Protein AF-A0A520E5L6-F1 (afdb_monomer)

Secondary structure (DSSP, 8-state):
--HHHHHHHHHHHHHHHHHHHHHHHHHTS----SS-HHHHHHS-HHHHHHHHHHHHHH----HHHHHHHHHHHHHHHHHHHHHHHHTSHHHHH-TTSHHHHHHHHHHHHHHHHHHHHHHHHTS-----GGGG---------PPPPPPPP-------PPPP--

Solvent-accessible surface area (backbone atoms only — not comparable to full-atom values): 9897 Å² total; per-residue (Å²): 133,56,76,63,60,53,52,52,53,49,51,54,51,50,49,54,53,49,52,54,49,52,53,51,64,53,65,72,52,82,82,72,72,93,61,57,67,75,62,49,71,70,42,57,72,73,57,32,54,52,49,52,54,53,50,63,73,61,64,83,67,55,71,64,60,53,52,23,50,54,26,43,53,54,16,48,53,26,40,54,49,18,51,54,40,54,70,32,74,67,37,71,78,34,82,83,40,66,43,56,57,54,22,50,51,28,43,50,49,16,52,52,28,41,50,57,18,47,65,56,73,71,48,84,82,79,71,64,76,79,77,71,62,83,87,72,81,76,69,82,78,73,77,80,79,74,83,78,80,81,80,86,78,81,88,82,87,79,85,87,86,133

Nearest PDB structures (foldseek):
  6ww7-assembly1_E  TM=5.854E-01  e=9.389E+00  Homo sapiens
  7yqc-assembly1_B  TM=3.129E-01  e=4.002E+00  Homo sapiens
  6nq9-assembly3_C  TM=3.513E-01  e=8.380E+00  Bacillus subtilis subsp. subtilis str. 168
  5mx5-assembly1_G  TM=2.158E-01  e=5.318E+00  Mus musculus

Mean predicted aligned error: 15.7 Å

pLDDT: mean 71.62, std 18.74, range [36.0, 97.0]

Radius of gyration: 31.2 Å; Cα contacts (8 Å, |Δi|>4): 84; chains: 1; bounding box: 46×59×112 Å

Foldseek 3Di:
DDPLVVVLVVLVVVLVVLVVVLVVLVVVDDLDFPDDPVVLVPDDPVVSVVSVVVSVVPPPDPPLLVQLSVLSVQLNVLSVVLSVLCPDPVCVVDVPDCSPVSSVVSNVSSVVSNVSSCVSSVDPDPDPPVVPPPPPPPDPDDPDDDDDDDDDDDDDDDDDDD

Sequence (162 aa):
MNKLDAYVSAIELAIQALDSAFIRSNAAETVIPRMPLSERWSLPPAEREAADRAEIASYNVTADHWGARLCLMSAFESLHSALRVISSSRAHSDPHASAWRDATARAAEASRLAQCAAEVLGKPQVLPVAALRPEGDIRPVRPAQAPLAREHTGPVSRPMGL

Structure (mmCIF, N/CA/C/O backbone):
data_AF-A0A520E5L6-F1
#
_entry.id   AF-A0A520E5L6-F1
#
loop_
_atom_site.group_PDB
_atom_site.id
_atom_site.type_symbol
_atom_site.label_atom_id
_atom_site.label_alt_id
_atom_site.label_comp_id
_atom_site.label_asym_id
_atom_site.label_entity_id
_atom_site.label_seq_id
_atom_site.pdbx_PDB_ins_code
_atom_site.Cartn_x
_atom_site.Cartn_y
_atom_site.Cartn_z
_atom_site.occupancy
_atom_site.B_iso_or_equiv
_atom_site.auth_seq_id
_atom_site.auth_comp_id
_atom_site.auth_asym_id
_atom_site.auth_atom_id
_atom_site.pdbx_PDB_model_num
ATOM 1 N N . MET A 1 1 ? 6.026 -8.147 -28.306 1.00 57.44 1 MET A N 1
ATOM 2 C CA . MET A 1 1 ? 5.907 -7.369 -27.057 1.00 57.44 1 MET A CA 1
ATOM 3 C C . MET A 1 1 ? 7.076 -6.408 -27.007 1.00 57.44 1 MET A C 1
ATOM 5 O O . MET A 1 1 ? 8.209 -6.872 -27.109 1.00 57.44 1 MET A O 1
ATOM 9 N N . ASN A 1 2 ? 6.827 -5.098 -26.995 1.00 80.19 2 ASN A N 1
ATOM 10 C CA . ASN A 1 2 ? 7.920 -4.127 -26.936 1.00 80.19 2 ASN A CA 1
ATOM 11 C C . ASN A 1 2 ? 8.448 -4.034 -25.479 1.00 80.19 2 ASN A C 1
ATOM 13 O O . ASN A 1 2 ? 7.803 -4.509 -24.542 1.00 80.19 2 ASN A O 1
ATOM 17 N N . LYS A 1 3 ? 9.647 -3.469 -25.270 1.00 73.75 3 LYS A N 1
ATOM 18 C CA . LYS A 1 3 ? 10.269 -3.379 -23.930 1.00 73.75 3 LYS A CA 1
ATOM 19 C C . LYS A 1 3 ? 9.454 -2.536 -22.939 1.00 73.75 3 LYS A C 1
ATOM 21 O O . LYS A 1 3 ? 9.523 -2.789 -21.740 1.00 73.75 3 LYS A O 1
ATOM 26 N N . LEU A 1 4 ? 8.701 -1.557 -23.434 1.00 76.75 4 LEU A N 1
ATOM 27 C CA . LEU A 1 4 ? 7.822 -0.724 -22.623 1.00 76.75 4 LEU A CA 1
ATOM 28 C C . LEU A 1 4 ? 6.623 -1.532 -22.115 1.00 76.75 4 LEU A C 1
ATOM 30 O O . LEU A 1 4 ? 6.370 -1.506 -20.918 1.00 76.75 4 LEU A O 1
ATOM 34 N N . ASP A 1 5 ? 5.963 -2.311 -22.972 1.00 81.00 5 ASP A N 1
ATOM 35 C CA . ASP A 1 5 ? 4.846 -3.180 -22.582 1.00 81.00 5 ASP A CA 1
ATOM 36 C C . ASP A 1 5 ? 5.282 -4.165 -21.487 1.00 81.00 5 ASP A C 1
ATOM 38 O O . ASP A 1 5 ? 4.566 -4.385 -20.513 1.00 81.00 5 ASP A O 1
ATOM 42 N N . ALA A 1 6 ? 6.493 -4.723 -21.616 1.00 80.88 6 ALA A N 1
ATOM 43 C CA . ALA A 1 6 ? 7.068 -5.621 -20.618 1.00 80.88 6 ALA A CA 1
ATOM 44 C C . ALA A 1 6 ? 7.329 -4.916 -19.274 1.00 80.88 6 ALA A C 1
ATOM 46 O O . ALA A 1 6 ? 7.073 -5.491 -18.219 1.00 80.88 6 ALA A O 1
ATOM 47 N N . TYR A 1 7 ? 7.815 -3.673 -19.302 1.00 81.88 7 TYR A N 1
ATOM 48 C CA . TYR A 1 7 ? 8.071 -2.888 -18.093 1.00 81.88 7 TYR A CA 1
ATOM 49 C C . TYR A 1 7 ? 6.774 -2.437 -17.405 1.00 81.88 7 TYR A C 1
ATOM 51 O O . TYR A 1 7 ? 6.660 -2.551 -16.186 1.00 81.88 7 TYR A O 1
ATOM 59 N N . VAL A 1 8 ? 5.775 -1.998 -18.177 1.00 84.25 8 VAL A N 1
ATOM 60 C CA . VAL A 1 8 ? 4.422 -1.692 -17.680 1.00 84.25 8 VAL A CA 1
ATOM 61 C C . VAL A 1 8 ? 3.825 -2.924 -17.002 1.00 84.25 8 VAL A C 1
ATOM 63 O O . VAL A 1 8 ? 3.466 -2.853 -15.829 1.00 84.25 8 VAL A O 1
ATOM 66 N N . SER A 1 9 ? 3.837 -4.071 -17.690 1.00 83.44 9 SER A N 1
ATOM 67 C CA . SER A 1 9 ? 3.316 -5.336 -17.154 1.00 83.44 9 SER A CA 1
ATOM 68 C C . SER A 1 9 ? 4.025 -5.747 -15.858 1.00 83.44 9 SER A C 1
ATOM 70 O O . SER A 1 9 ? 3.398 -6.254 -14.930 1.00 83.44 9 SER A O 1
ATOM 72 N N . ALA A 1 10 ? 5.338 -5.512 -15.761 1.00 84.06 10 ALA A N 1
ATOM 73 C CA . ALA A 1 10 ? 6.102 -5.798 -14.551 1.00 84.06 10 ALA A CA 1
ATOM 74 C C . ALA A 1 10 ? 5.694 -4.899 -13.370 1.00 84.06 10 ALA A C 1
ATOM 76 O O . ALA A 1 10 ? 5.581 -5.389 -12.246 1.00 84.06 10 ALA A O 1
ATOM 77 N N . ILE A 1 11 ? 5.444 -3.606 -13.606 1.00 84.62 11 ILE A N 1
ATOM 78 C CA . ILE A 1 11 ? 4.959 -2.692 -12.560 1.00 84.62 11 ILE A CA 1
ATOM 79 C C . ILE A 1 11 ? 3.546 -3.073 -12.115 1.00 84.62 11 ILE A C 1
ATOM 81 O O . ILE A 1 11 ? 3.277 -3.100 -10.917 1.00 84.62 11 ILE A O 1
ATOM 85 N N . GLU A 1 12 ? 2.654 -3.404 -13.046 1.00 89.25 12 GLU A N 1
ATOM 86 C CA . GLU A 1 12 ? 1.290 -3.841 -12.727 1.00 89.25 12 GLU A CA 1
ATOM 87 C C . GLU A 1 12 ? 1.287 -5.116 -11.877 1.00 89.25 12 GLU A C 1
ATOM 89 O O . GLU A 1 12 ? 0.591 -5.186 -10.862 1.00 89.25 12 GLU A O 1
ATOM 94 N N . LEU A 1 13 ? 2.130 -6.092 -12.227 1.00 87.69 13 LEU A N 1
ATOM 95 C CA . LEU A 1 13 ? 2.309 -7.303 -11.430 1.00 87.69 13 LEU A CA 1
ATOM 96 C C . LEU A 1 13 ? 2.853 -6.988 -10.028 1.00 87.69 13 LEU A C 1
ATOM 98 O O . LEU A 1 13 ? 2.390 -7.560 -9.042 1.00 87.69 13 LEU A O 1
ATOM 102 N N . ALA A 1 14 ? 3.811 -6.065 -9.916 1.00 84.00 14 ALA A N 1
ATOM 103 C CA . ALA A 1 14 ? 4.358 -5.646 -8.627 1.00 84.00 14 ALA A CA 1
ATOM 104 C C . ALA A 1 14 ? 3.303 -4.953 -7.742 1.00 84.00 14 ALA A C 1
ATOM 106 O O . ALA A 1 14 ? 3.259 -5.204 -6.537 1.00 84.00 14 ALA A O 1
ATOM 107 N N . ILE A 1 15 ? 2.419 -4.142 -8.333 1.00 86.88 15 ILE A N 1
ATOM 108 C CA . ILE A 1 15 ? 1.278 -3.523 -7.639 1.00 86.88 15 ILE A CA 1
ATOM 109 C C . ILE A 1 15 ? 0.332 -4.605 -7.103 1.00 86.88 15 ILE A C 1
ATOM 111 O O . ILE A 1 15 ? 0.002 -4.592 -5.918 1.00 86.88 15 ILE A O 1
ATOM 115 N N . GLN A 1 16 ? -0.050 -5.579 -7.936 1.00 86.31 16 GLN A N 1
ATOM 116 C CA . GLN A 1 16 ? -0.920 -6.689 -7.526 1.00 86.31 16 GLN A CA 1
ATOM 117 C C . GLN A 1 16 ? -0.295 -7.530 -6.403 1.00 86.31 16 GLN A C 1
ATOM 119 O O . GLN A 1 16 ? -0.973 -7.921 -5.450 1.00 86.31 16 GLN A O 1
ATOM 124 N N . ALA A 1 17 ? 1.010 -7.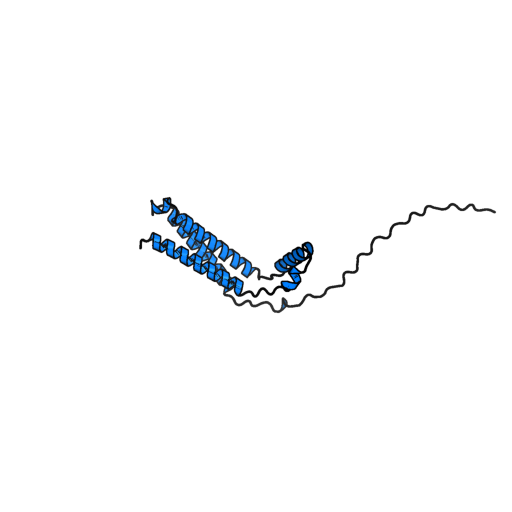796 -6.486 1.00 82.69 17 ALA A N 1
ATOM 125 C CA . ALA A 1 17 ? 1.732 -8.534 -5.457 1.00 82.69 17 ALA A CA 1
ATOM 126 C C . ALA A 1 17 ? 1.758 -7.779 -4.116 1.00 82.69 17 ALA A C 1
ATOM 128 O O . ALA A 1 17 ? 1.540 -8.398 -3.069 1.00 82.69 17 ALA A O 1
ATOM 129 N N . LEU A 1 18 ? 1.986 -6.459 -4.140 1.00 85.19 18 LEU A N 1
ATOM 130 C CA . LEU A 1 18 ? 1.971 -5.613 -2.943 1.00 85.19 18 LEU A CA 1
ATOM 131 C C . LEU A 1 18 ? 0.586 -5.523 -2.309 1.00 85.19 18 LEU A C 1
ATOM 133 O O . LEU A 1 18 ? 0.486 -5.649 -1.092 1.00 85.19 18 LEU A O 1
ATOM 137 N N . ASP A 1 19 ? -0.467 -5.369 -3.108 1.00 86.44 19 ASP A N 1
ATOM 138 C CA . ASP A 1 19 ? -1.848 -5.356 -2.614 1.00 86.44 19 ASP A CA 1
ATOM 139 C C . ASP A 1 19 ? -2.183 -6.671 -1.891 1.00 86.44 19 ASP A C 1
ATOM 141 O O . ASP A 1 19 ? -2.631 -6.699 -0.743 1.00 86.44 19 ASP A O 1
ATOM 145 N N . SER A 1 20 ? -1.807 -7.795 -2.503 1.00 79.25 20 SER A N 1
ATOM 146 C CA . SER A 1 20 ? -1.959 -9.120 -1.906 1.00 79.25 20 SER A CA 1
ATOM 147 C C . SER A 1 20 ? -1.166 -9.283 -0.598 1.00 79.25 20 SER A C 1
AT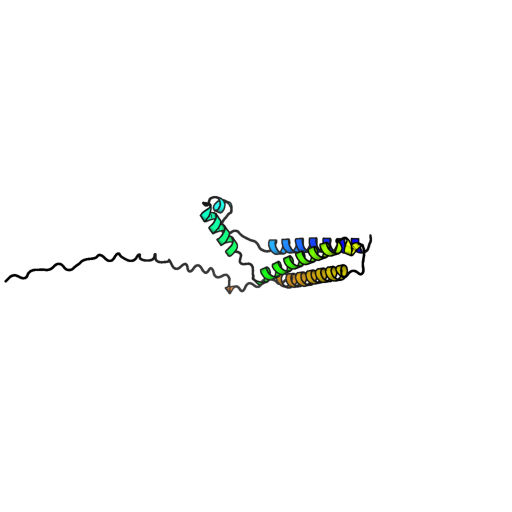OM 149 O O . SER A 1 20 ? -1.654 -9.883 0.364 1.00 79.25 20 SER A O 1
ATOM 151 N N . ALA A 1 21 ? 0.059 -8.750 -0.533 1.00 80.00 21 ALA A N 1
ATOM 152 C CA . ALA A 1 21 ? 0.880 -8.762 0.677 1.00 80.00 21 ALA A CA 1
ATOM 153 C C . ALA A 1 21 ? 0.282 -7.883 1.786 1.00 80.00 21 ALA A C 1
ATOM 155 O O . ALA A 1 21 ? 0.234 -8.307 2.943 1.00 80.00 21 ALA A O 1
ATOM 156 N N . PHE A 1 22 ? -0.234 -6.705 1.430 1.00 82.25 22 PHE A N 1
ATOM 157 C CA . PHE A 1 22 ? -0.908 -5.799 2.350 1.00 82.25 22 PHE A CA 1
ATOM 158 C C . PHE A 1 22 ? -2.156 -6.452 2.950 1.00 82.25 22 PHE A C 1
ATOM 160 O O . PHE A 1 22 ? -2.268 -6.519 4.175 1.00 82.25 22 PHE A O 1
ATOM 167 N N . ILE A 1 23 ? -3.040 -7.035 2.133 1.00 79.62 23 ILE A N 1
ATOM 168 C CA . ILE A 1 23 ? -4.228 -7.761 2.612 1.00 79.62 23 ILE A CA 1
ATOM 169 C C . ILE A 1 23 ? -3.834 -8.878 3.587 1.00 79.62 23 ILE A C 1
ATOM 171 O O . ILE A 1 23 ? -4.380 -8.949 4.686 1.00 79.62 23 ILE A O 1
ATOM 175 N N . ARG A 1 24 ? -2.858 -9.726 3.227 1.00 75.12 24 ARG A N 1
ATOM 176 C CA . ARG A 1 24 ? -2.411 -10.830 4.096 1.00 75.12 24 ARG A CA 1
ATOM 177 C C . ARG A 1 24 ? -1.843 -10.336 5.424 1.00 75.12 24 ARG A C 1
ATOM 179 O O . ARG A 1 24 ? -2.149 -10.921 6.458 1.00 75.12 24 ARG A O 1
ATOM 186 N N . SER A 1 25 ? -1.048 -9.266 5.399 1.00 74.81 25 SER A N 1
ATOM 187 C CA . SER A 1 25 ? -0.469 -8.675 6.612 1.00 74.81 25 SER A CA 1
ATOM 188 C C . SER A 1 25 ? -1.532 -8.132 7.568 1.00 74.81 25 SER A C 1
ATOM 190 O O . SER A 1 25 ? -1.372 -8.245 8.778 1.00 74.81 25 SER A O 1
ATOM 192 N N . ASN A 1 26 ? -2.644 -7.612 7.039 1.00 74.06 26 ASN A N 1
ATOM 193 C CA . ASN A 1 26 ? -3.766 -7.147 7.852 1.00 74.06 26 ASN A CA 1
ATOM 194 C C . ASN A 1 26 ? -4.670 -8.301 8.316 1.00 74.06 26 ASN A C 1
ATOM 196 O O . ASN A 1 26 ? -5.127 -8.289 9.450 1.00 74.06 26 ASN A O 1
ATOM 200 N N . ALA A 1 27 ? -4.902 -9.317 7.478 1.00 67.94 27 ALA A N 1
ATOM 201 C CA . ALA A 1 27 ? -5.725 -10.480 7.825 1.00 67.94 27 ALA A CA 1
ATOM 202 C C . ALA A 1 27 ? -5.079 -11.393 8.882 1.00 67.94 27 ALA A C 1
ATOM 204 O O . ALA A 1 27 ? -5.785 -12.089 9.609 1.00 67.94 27 ALA A O 1
ATOM 205 N N . ALA A 1 28 ? -3.746 -11.398 8.972 1.00 61.91 28 ALA A N 1
ATOM 206 C CA . ALA A 1 28 ? -3.017 -12.124 10.010 1.00 61.91 28 ALA A CA 1
ATOM 207 C C . ALA A 1 28 ? -3.279 -11.565 11.422 1.00 61.91 28 ALA A C 1
ATOM 209 O O . ALA A 1 28 ? -3.102 -12.279 12.408 1.00 61.91 28 ALA A O 1
ATOM 210 N N . GLU A 1 29 ? -3.732 -10.316 11.533 1.00 63.66 29 GLU A N 1
ATOM 211 C CA . GLU A 1 29 ? -4.149 -9.732 12.801 1.00 63.66 29 GLU A CA 1
ATOM 212 C C . GLU A 1 29 ? -5.653 -9.929 12.979 1.00 63.66 29 GLU A C 1
ATOM 214 O O . GLU A 1 29 ? -6.482 -9.306 12.318 1.00 63.66 29 GLU A O 1
ATOM 219 N N . THR A 1 30 ? -6.023 -10.834 13.886 1.00 59.34 30 THR A N 1
ATOM 220 C CA . THR A 1 30 ? -7.432 -11.030 14.230 1.00 59.34 30 THR A CA 1
ATOM 221 C C . THR A 1 30 ? -7.906 -9.836 15.049 1.00 59.34 30 THR A C 1
ATOM 223 O O . THR A 1 30 ? -7.676 -9.753 16.254 1.00 59.34 30 THR A O 1
ATOM 226 N N . VAL A 1 31 ? -8.585 -8.908 14.384 1.00 62.53 31 VAL A N 1
ATOM 227 C CA . VAL A 1 31 ? -9.325 -7.840 15.046 1.00 62.53 31 VAL A CA 1
ATOM 228 C C . VAL A 1 31 ? -10.617 -8.434 15.605 1.00 62.53 31 VAL A C 1
ATOM 230 O O . VAL A 1 31 ? -11.569 -8.676 14.865 1.00 62.53 31 VAL A O 1
ATOM 233 N N . ILE A 1 32 ? -10.642 -8.707 16.909 1.00 67.44 32 ILE A N 1
ATOM 234 C CA . ILE A 1 32 ? -11.857 -9.119 17.618 1.00 67.44 32 ILE A CA 1
ATOM 235 C C . ILE A 1 32 ? -12.507 -7.853 18.181 1.00 67.44 32 ILE A C 1
ATOM 237 O O . ILE A 1 32 ? -11.901 -7.229 19.055 1.00 67.44 32 ILE A O 1
ATOM 241 N N . PRO A 1 33 ? -13.712 -7.468 17.718 1.00 74.25 33 PRO A N 1
ATOM 242 C CA . PRO A 1 33 ? -14.401 -6.304 18.253 1.00 74.25 33 PRO A CA 1
ATOM 243 C C . PRO A 1 33 ? -14.617 -6.454 19.757 1.00 74.25 33 PRO A C 1
ATOM 245 O O . PRO A 1 33 ? -15.098 -7.497 20.208 1.00 74.25 33 PRO A O 1
ATOM 248 N N . ARG A 1 34 ? -14.331 -5.408 20.538 1.00 80.56 34 ARG A N 1
ATOM 249 C CA . ARG A 1 34 ? -14.598 -5.422 21.989 1.00 80.56 34 ARG A CA 1
ATOM 250 C C . ARG A 1 34 ? -16.082 -5.550 22.312 1.00 80.56 34 ARG A C 1
ATOM 252 O O . ARG A 1 34 ? -16.446 -6.109 23.342 1.00 80.56 34 ARG A O 1
ATOM 259 N N . MET A 1 35 ? -16.918 -5.011 21.431 1.00 86.12 35 MET A N 1
ATOM 260 C CA . MET A 1 35 ? -18.372 -5.071 21.515 1.00 86.12 35 MET A CA 1
ATOM 261 C C . MET A 1 35 ? -18.932 -5.676 20.224 1.00 86.12 35 MET A C 1
ATOM 263 O O . MET A 1 35 ? -18.582 -5.177 19.145 1.00 86.12 35 MET A O 1
ATOM 267 N N . PRO A 1 36 ? -19.820 -6.687 20.305 1.00 89.06 36 PRO A N 1
ATOM 268 C CA . PRO A 1 36 ? -20.528 -7.221 19.150 1.00 89.06 36 PRO A CA 1
ATOM 269 C C . PRO A 1 36 ? -21.223 -6.124 18.344 1.00 89.06 36 PRO A C 1
ATOM 271 O O . PRO A 1 36 ? -21.824 -5.202 18.898 1.00 89.06 36 PRO A O 1
ATOM 274 N N . LEU A 1 37 ? -21.196 -6.251 17.016 1.00 87.06 37 LEU A N 1
ATOM 275 C CA . LEU A 1 37 ? -21.787 -5.254 16.122 1.00 87.06 37 LEU A CA 1
ATOM 276 C C . LEU A 1 37 ? -23.276 -5.024 16.435 1.00 87.06 37 LEU A C 1
ATOM 278 O O . LEU A 1 37 ? -23.724 -3.884 16.490 1.00 87.06 37 LEU A O 1
ATOM 282 N N . SER A 1 38 ? -24.031 -6.088 16.715 1.00 92.12 38 SER A N 1
ATOM 283 C CA . SER A 1 38 ? -25.456 -6.007 17.062 1.00 92.12 38 SER A CA 1
ATOM 284 C C . SER A 1 38 ? -25.732 -5.130 18.286 1.00 92.12 38 SER A C 1
ATOM 286 O O . SER A 1 38 ? -26.691 -4.364 18.289 1.00 92.12 38 SER A O 1
ATOM 288 N N . GLU A 1 39 ? -24.878 -5.208 19.305 1.00 92.69 39 GLU A N 1
ATOM 289 C CA . GLU A 1 39 ? -24.995 -4.409 20.526 1.00 92.69 39 GLU A CA 1
ATOM 290 C C . GLU A 1 39 ? -24.616 -2.949 20.251 1.00 92.69 39 GLU A C 1
ATOM 292 O O . GLU A 1 39 ? -25.351 -2.032 20.612 1.00 92.69 39 GLU A O 1
ATOM 297 N N . ARG A 1 40 ? -23.554 -2.716 19.474 1.00 90.62 40 ARG A N 1
ATOM 298 C CA . ARG A 1 40 ? -23.122 -1.366 19.087 1.00 90.62 40 ARG A CA 1
ATOM 299 C C . ARG A 1 40 ? -24.166 -0.600 18.280 1.00 90.62 40 ARG A C 1
ATOM 301 O O . ARG A 1 40 ? -24.343 0.601 18.467 1.00 90.62 40 ARG A O 1
ATOM 308 N N . TRP A 1 41 ? -24.871 -1.279 17.378 1.00 91.75 41 TRP A N 1
ATOM 309 C CA . TRP A 1 41 ? -25.915 -0.650 16.564 1.00 91.75 41 TRP A CA 1
ATOM 310 C C . TRP A 1 41 ? -27.182 -0.316 17.351 1.00 91.75 41 TRP A C 1
ATOM 312 O O . TRP A 1 41 ? -27.942 0.546 16.909 1.00 91.75 41 TRP A O 1
ATOM 322 N N . SER A 1 42 ? -27.373 -0.933 18.520 1.00 95.62 42 SER A N 1
ATOM 323 C CA . SER A 1 42 ? -28.467 -0.605 19.436 1.00 95.62 42 SER A CA 1
ATOM 324 C C . SER A 1 42 ? -28.217 0.663 20.267 1.00 95.62 42 SER A C 1
ATOM 326 O O . SER A 1 42 ? -29.159 1.198 20.849 1.00 95.62 42 SER A O 1
ATOM 328 N N . LEU A 1 43 ? -26.980 1.181 20.284 1.00 95.31 43 LEU A N 1
ATOM 329 C CA . LEU A 1 43 ? -26.628 2.392 21.024 1.00 95.31 43 LEU A CA 1
ATOM 330 C C . LEU A 1 43 ? -27.206 3.666 20.373 1.00 95.31 43 LEU A C 1
ATOM 332 O O . LEU A 1 43 ? -27.271 3.772 19.138 1.00 95.31 43 LEU A O 1
ATOM 336 N N . PRO A 1 44 ? -27.543 4.688 21.183 1.00 97.00 44 PRO A N 1
ATOM 337 C CA . PRO A 1 44 ? -27.809 6.037 20.696 1.00 97.00 44 PRO A CA 1
ATOM 338 C C . PRO A 1 44 ? -26.632 6.595 19.871 1.00 97.00 44 PRO A C 1
ATOM 340 O O . PRO A 1 44 ? -25.480 6.248 20.138 1.00 97.00 44 PRO A O 1
ATOM 343 N N . PRO A 1 45 ? -26.867 7.507 18.903 1.00 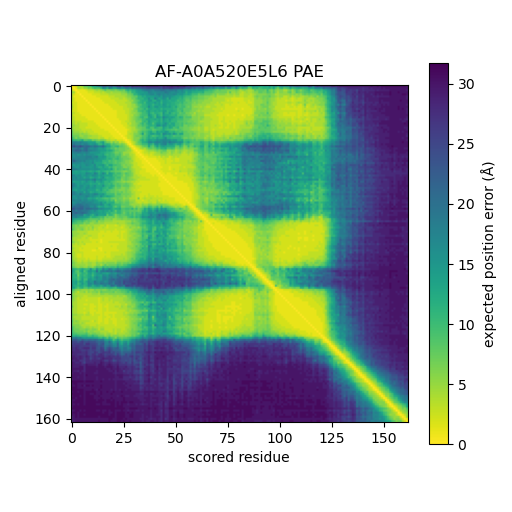96.25 45 PRO A N 1
ATOM 344 C CA . PRO A 1 45 ? -25.822 7.980 17.989 1.00 96.25 45 PRO A CA 1
ATOM 345 C C . PRO A 1 45 ? -24.545 8.492 18.670 1.00 96.25 45 PRO A C 1
ATOM 347 O O . PRO A 1 45 ? -23.454 8.116 18.254 1.00 96.25 45 PRO A O 1
ATO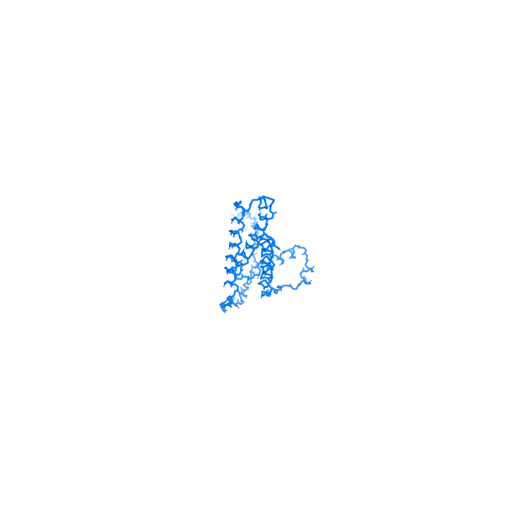M 350 N N . ALA A 1 46 ? -24.676 9.291 19.733 1.00 94.50 46 ALA A N 1
ATOM 351 C CA . ALA A 1 46 ? -23.533 9.847 20.461 1.00 94.50 46 ALA A CA 1
ATOM 352 C C . ALA A 1 46 ? -22.715 8.773 21.205 1.00 94.50 46 ALA A C 1
ATOM 354 O O . ALA A 1 46 ? -21.487 8.839 21.247 1.00 94.50 46 ALA A O 1
ATOM 355 N N . GLU A 1 47 ? -23.389 7.767 21.765 1.00 94.56 47 GLU A N 1
ATOM 356 C CA . GLU A 1 47 ? -22.753 6.656 22.482 1.00 94.56 47 GLU A CA 1
ATOM 357 C C . GLU A 1 47 ? -22.074 5.684 21.518 1.00 94.56 47 GLU A C 1
ATOM 359 O O . GLU A 1 47 ? -20.955 5.243 21.772 1.00 94.56 47 GLU A O 1
ATOM 364 N N . ARG A 1 48 ? -22.702 5.418 20.368 1.00 94.44 48 ARG A N 1
ATOM 365 C CA . ARG A 1 48 ? -22.101 4.639 19.281 1.00 94.44 48 ARG A CA 1
ATOM 366 C C . ARG A 1 48 ? -20.817 5.285 18.770 1.00 94.44 48 ARG A C 1
ATOM 368 O O . ARG A 1 48 ? -19.808 4.604 18.647 1.00 94.44 48 ARG A O 1
ATOM 375 N N . GLU A 1 49 ? -20.826 6.597 18.545 1.00 92.44 49 GLU A N 1
ATOM 376 C CA . GLU A 1 49 ? -19.632 7.338 18.127 1.00 92.44 49 GLU A CA 1
ATOM 377 C C . GLU A 1 49 ? -18.485 7.230 19.145 1.00 92.44 49 GLU A C 1
ATOM 379 O O . GLU A 1 49 ? -17.316 7.088 18.780 1.00 92.44 49 GLU A O 1
ATOM 384 N N . ALA A 1 50 ? -18.809 7.303 20.439 1.00 90.00 50 ALA A N 1
ATOM 385 C CA . ALA A 1 50 ? -17.829 7.114 21.500 1.00 90.00 50 ALA A CA 1
ATOM 386 C C . ALA A 1 50 ? -17.295 5.672 21.527 1.00 90.00 50 ALA A C 1
ATOM 388 O O . ALA A 1 50 ? -16.087 5.480 21.673 1.00 90.00 50 ALA A O 1
ATOM 389 N N . ALA A 1 51 ? -18.167 4.679 21.329 1.00 89.06 51 ALA A N 1
ATOM 390 C CA . ALA A 1 51 ? -17.792 3.272 21.236 1.00 89.06 51 ALA A CA 1
ATOM 391 C C . ALA A 1 51 ? -16.882 2.996 20.027 1.00 89.06 51 ALA A C 1
ATOM 393 O O . ALA A 1 51 ? -15.887 2.291 20.172 1.00 89.06 51 ALA A O 1
ATOM 394 N N . ASP A 1 52 ? -17.151 3.601 18.868 1.00 87.75 52 ASP A N 1
ATOM 395 C CA . ASP A 1 52 ? -16.304 3.467 17.677 1.00 87.75 52 ASP A CA 1
ATOM 396 C C . ASP A 1 52 ? -14.911 4.073 17.896 1.0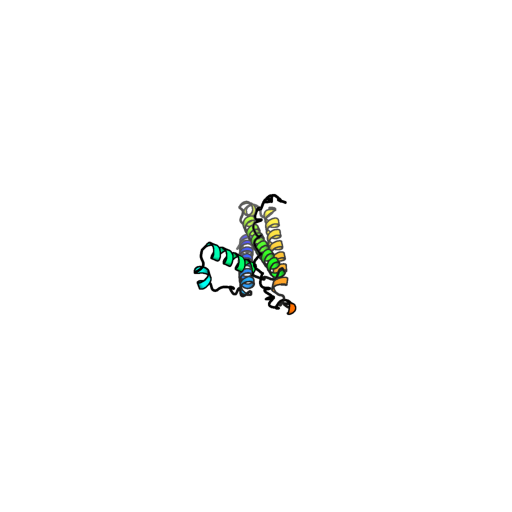0 87.75 52 ASP A C 1
ATOM 398 O O . ASP A 1 52 ? -13.901 3.447 17.569 1.00 87.75 52 ASP A O 1
ATOM 402 N N . ARG A 1 53 ? -14.821 5.252 18.527 1.00 86.56 53 ARG A N 1
ATOM 403 C CA . ARG A 1 53 ? -13.523 5.845 18.897 1.00 86.56 53 ARG A CA 1
ATOM 404 C C . ARG A 1 53 ? -12.754 4.974 19.893 1.00 86.56 53 ARG A C 1
ATOM 406 O O . ARG A 1 53 ? -11.544 4.809 19.747 1.00 86.56 53 ARG A O 1
ATOM 413 N N . ALA A 1 54 ? -13.443 4.412 20.886 1.00 84.25 54 ALA A N 1
ATOM 414 C CA . ALA A 1 54 ? -12.838 3.524 21.876 1.00 84.25 54 ALA A CA 1
ATOM 415 C C . ALA A 1 54 ? -12.361 2.197 21.261 1.00 84.25 54 ALA A C 1
ATOM 417 O O . ALA A 1 54 ? -11.323 1.678 21.668 1.00 84.25 54 ALA A O 1
ATOM 418 N N . GLU A 1 55 ? -13.084 1.669 20.271 1.00 84.06 55 GLU A N 1
ATOM 419 C CA . GLU A 1 55 ? -12.679 0.488 19.508 1.00 84.06 55 GLU A CA 1
ATOM 420 C C . GLU A 1 55 ? -11.389 0.762 18.728 1.00 84.06 55 GLU A C 1
ATOM 422 O O . GLU A 1 55 ? -10.410 0.038 18.895 1.00 84.06 55 GLU A O 1
ATOM 427 N N . ILE A 1 56 ? -11.346 1.854 17.956 1.00 78.31 56 ILE A N 1
ATOM 428 C CA . ILE A 1 56 ? -10.161 2.248 17.177 1.00 78.31 56 ILE A CA 1
ATOM 429 C C . ILE A 1 56 ? -8.942 2.434 18.089 1.00 78.31 56 ILE A C 1
ATOM 431 O O . ILE A 1 56 ? -7.857 1.952 17.776 1.00 78.31 56 ILE A O 1
ATOM 435 N N . ALA A 1 57 ? -9.124 3.087 19.239 1.00 75.69 57 ALA A N 1
ATOM 436 C CA . ALA A 1 57 ? -8.058 3.288 20.218 1.00 75.69 57 ALA A CA 1
ATOM 437 C C . ALA A 1 57 ? -7.576 1.981 20.875 1.00 75.69 57 ALA A C 1
ATOM 439 O O . ALA A 1 57 ? -6.485 1.944 21.439 1.00 75.69 57 ALA A O 1
ATOM 440 N N . SER A 1 58 ? -8.381 0.916 20.829 1.00 71.69 58 SER A N 1
ATOM 441 C CA . SER A 1 58 ? -8.044 -0.379 21.423 1.00 71.69 58 SER A CA 1
ATOM 442 C C . SER A 1 58 ? -7.247 -1.301 20.506 1.00 71.69 58 SER A C 1
ATOM 444 O O . SER A 1 58 ? -6.727 -2.312 20.984 1.00 71.69 58 SER A O 1
ATOM 446 N N . TYR A 1 59 ? -7.122 -0.962 19.218 1.00 69.81 59 TYR A N 1
ATOM 447 C CA . TYR A 1 59 ? -6.279 -1.700 18.286 1.00 69.81 59 TYR A CA 1
ATOM 448 C C . TYR A 1 59 ? -4.810 -1.547 18.672 1.00 69.81 59 TYR A C 1
ATOM 450 O O . TYR A 1 59 ? -4.113 -0.623 18.257 1.00 69.81 59 TYR A O 1
ATOM 458 N N . ASN A 1 60 ? -4.338 -2.489 19.485 1.00 59.50 60 ASN A N 1
ATOM 459 C CA . ASN A 1 60 ? -2.945 -2.609 19.875 1.00 59.50 60 ASN A CA 1
ATOM 460 C C . ASN A 1 60 ? -2.153 -3.278 18.746 1.00 59.50 60 ASN A C 1
ATOM 462 O O . ASN A 1 60 ? -1.774 -4.445 18.828 1.00 59.50 60 ASN A O 1
ATOM 466 N N . VAL A 1 61 ? -1.958 -2.542 17.656 1.00 62.28 61 VAL A N 1
ATOM 467 C CA . VAL A 1 61 ? -1.001 -2.918 16.617 1.00 62.28 61 VAL A CA 1
ATOM 468 C C . VAL A 1 61 ? 0.381 -2.578 17.162 1.00 62.28 61 VAL A C 1
ATOM 470 O O . VAL A 1 61 ? 0.606 -1.460 17.629 1.00 62.28 61 VAL A O 1
ATOM 473 N N . THR A 1 62 ? 1.319 -3.525 17.134 1.00 64.25 62 THR A N 1
ATOM 474 C CA . THR A 1 62 ? 2.697 -3.231 17.546 1.00 64.25 62 THR A CA 1
ATOM 475 C C . THR A 1 62 ? 3.237 -2.078 16.691 1.00 64.25 62 THR A C 1
ATOM 477 O O . THR A 1 62 ? 3.005 -2.028 15.481 1.00 64.25 62 THR A O 1
ATOM 480 N N . ALA A 1 63 ? 3.931 -1.115 17.309 1.00 62.34 63 ALA A N 1
ATOM 481 C CA . ALA A 1 63 ? 4.401 0.089 16.611 1.00 62.34 63 ALA A CA 1
ATOM 482 C C . ALA A 1 63 ? 5.228 -0.248 15.353 1.00 62.34 63 ALA A C 1
ATOM 484 O O . ALA A 1 63 ? 5.119 0.427 14.327 1.00 62.34 63 ALA A O 1
ATOM 485 N N . ASP A 1 64 ? 5.977 -1.351 15.404 1.00 66.25 64 ASP A N 1
ATOM 486 C CA . ASP A 1 64 ? 6.763 -1.856 14.282 1.00 66.25 64 ASP A CA 1
ATOM 487 C C . ASP A 1 64 ? 5.875 -2.321 13.112 1.00 66.25 64 ASP A C 1
ATOM 489 O O . ASP A 1 64 ? 6.151 -1.990 11.958 1.00 66.25 64 ASP A O 1
ATOM 493 N N . HIS A 1 65 ? 4.762 -3.015 13.380 1.00 77.38 65 HIS A N 1
ATOM 494 C CA . HIS A 1 65 ? 3.804 -3.423 12.343 1.00 77.38 65 HIS A CA 1
ATOM 495 C C . HIS A 1 65 ? 3.118 -2.219 11.689 1.00 77.38 65 HIS A C 1
ATOM 497 O O . HIS A 1 65 ? 2.880 -2.226 10.480 1.00 77.38 65 HIS A O 1
ATOM 503 N N . TRP A 1 66 ? 2.842 -1.161 12.457 1.00 78.94 66 TRP A N 1
ATOM 504 C CA . TRP A 1 66 ? 2.332 0.092 11.902 1.00 78.94 66 TRP A CA 1
ATOM 505 C C . TRP A 1 66 ? 3.339 0.735 10.937 1.00 78.94 66 TRP A C 1
ATOM 507 O O . TRP A 1 66 ? 2.982 1.077 9.808 1.00 78.94 66 TRP A O 1
ATOM 517 N N . GLY A 1 67 ? 4.613 0.823 11.334 1.00 80.19 67 GLY A N 1
ATOM 518 C CA . GLY A 1 67 ? 5.689 1.307 10.465 1.00 80.19 67 GLY A CA 1
ATOM 519 C C . GLY A 1 67 ? 5.827 0.480 9.182 1.00 80.19 67 GLY A C 1
ATOM 520 O O . GLY A 1 67 ? 5.910 1.039 8.089 1.00 80.19 67 GLY A O 1
ATOM 521 N N . ALA A 1 68 ? 5.752 -0.848 9.290 1.00 84.31 68 ALA A N 1
ATOM 522 C CA . ALA A 1 68 ? 5.794 -1.747 8.139 1.00 84.31 68 ALA A CA 1
ATOM 523 C C . ALA A 1 68 ? 4.624 -1.521 7.164 1.00 84.31 68 ALA A C 1
ATOM 525 O O . ALA A 1 68 ? 4.821 -1.514 5.948 1.00 84.31 68 ALA A O 1
ATOM 526 N N . ARG A 1 69 ? 3.411 -1.269 7.672 1.00 85.56 69 ARG A N 1
ATOM 527 C CA . ARG A 1 69 ? 2.242 -0.937 6.839 1.00 85.56 69 ARG A CA 1
ATOM 528 C C . ARG A 1 69 ? 2.410 0.392 6.114 1.00 85.56 69 ARG A C 1
ATOM 530 O O . ARG A 1 69 ? 2.119 0.463 4.923 1.00 85.56 69 ARG A O 1
ATOM 537 N N . LEU A 1 70 ? 2.932 1.416 6.790 1.00 87.69 70 LEU A N 1
ATOM 538 C CA . LEU A 1 70 ? 3.248 2.699 6.156 1.00 87.69 70 LEU A CA 1
ATOM 539 C C . LEU A 1 70 ? 4.313 2.551 5.059 1.00 87.69 70 LEU A C 1
ATOM 541 O O . LEU A 1 70 ? 4.210 3.202 4.016 1.00 87.69 70 LEU A O 1
ATOM 545 N N . CYS A 1 71 ? 5.293 1.661 5.247 1.00 87.94 71 CYS A N 1
ATOM 546 C CA . CYS A 1 71 ? 6.251 1.309 4.199 1.00 87.94 71 CYS A CA 1
ATOM 547 C C . CYS A 1 71 ? 5.564 0.638 2.998 1.00 87.94 71 CYS A C 1
ATOM 549 O O . CYS A 1 71 ? 5.839 1.031 1.865 1.00 87.94 71 CYS A O 1
ATOM 551 N N . LEU A 1 72 ? 4.641 -0.310 3.213 1.00 88.38 72 LEU A N 1
ATOM 552 C CA . LEU A 1 72 ? 3.873 -0.934 2.123 1.00 88.38 72 LEU A CA 1
ATOM 553 C C . LEU A 1 72 ? 3.002 0.082 1.367 1.00 88.38 72 LEU A C 1
ATOM 555 O O . LEU A 1 72 ? 2.992 0.073 0.137 1.00 88.38 72 LEU A O 1
ATOM 559 N N . MET A 1 73 ? 2.326 0.993 2.076 1.00 91.12 73 MET A N 1
ATOM 560 C CA . MET A 1 73 ? 1.537 2.067 1.457 1.00 91.12 73 MET A CA 1
ATOM 561 C C . MET A 1 73 ? 2.419 3.006 0.621 1.00 91.12 73 MET A C 1
ATOM 563 O O . MET A 1 73 ? 2.116 3.276 -0.540 1.00 91.12 73 MET A O 1
ATOM 567 N N . SER A 1 74 ? 3.561 3.434 1.163 1.00 90.69 74 SER A N 1
ATOM 568 C CA . SER A 1 74 ? 4.530 4.274 0.441 1.00 90.69 74 SER A CA 1
ATOM 569 C C . SER A 1 74 ? 5.120 3.567 -0.792 1.00 90.69 74 SER A C 1
ATOM 571 O O . SER A 1 74 ? 5.351 4.196 -1.831 1.00 90.69 74 SER A O 1
ATOM 573 N N . ALA A 1 75 ? 5.341 2.249 -0.713 1.00 89.50 75 ALA A N 1
ATOM 574 C CA . ALA A 1 75 ? 5.793 1.439 -1.843 1.00 89.50 75 ALA A CA 1
ATOM 575 C C . ALA A 1 75 ? 4.735 1.390 -2.955 1.00 89.50 75 ALA A C 1
ATOM 577 O O . ALA A 1 75 ? 5.059 1.579 -4.130 1.00 89.50 75 ALA A O 1
ATOM 578 N N . PHE A 1 76 ? 3.468 1.204 -2.580 1.00 91.81 76 PHE A N 1
ATOM 579 C CA . PHE A 1 76 ? 2.332 1.209 -3.497 1.00 91.81 76 PHE A CA 1
ATOM 580 C C . PHE A 1 76 ? 2.213 2.545 -4.244 1.00 91.81 76 PHE A C 1
ATOM 582 O O . PHE A 1 76 ? 2.164 2.578 -5.476 1.00 91.81 76 PHE A O 1
ATOM 589 N N . GLU A 1 77 ? 2.261 3.666 -3.522 1.00 92.06 77 GLU A N 1
ATOM 590 C CA . GLU A 1 77 ? 2.238 5.002 -4.126 1.00 92.06 77 GLU A CA 1
ATOM 591 C C . GLU A 1 77 ? 3.418 5.236 -5.077 1.00 92.06 77 GLU A C 1
ATOM 593 O O . GLU A 1 77 ? 3.248 5.811 -6.160 1.00 92.06 77 GLU A O 1
ATOM 598 N N . SER A 1 78 ? 4.607 4.752 -4.710 1.00 89.81 78 SER A N 1
ATOM 599 C CA . SER A 1 78 ? 5.811 4.873 -5.534 1.00 89.81 78 SER A CA 1
ATOM 600 C C . SER A 1 78 ? 5.691 4.094 -6.846 1.00 89.81 78 SER A C 1
ATOM 602 O O . SER A 1 78 ? 6.017 4.648 -7.900 1.00 89.81 78 SER A O 1
ATOM 604 N N . LEU A 1 79 ? 5.144 2.870 -6.831 1.00 90.75 79 LEU A N 1
ATOM 605 C CA . LEU A 1 79 ? 4.868 2.104 -8.055 1.00 90.75 79 LEU A CA 1
ATOM 606 C C . LEU A 1 79 ? 3.804 2.769 -8.928 1.00 90.75 79 LEU A C 1
ATOM 608 O O . LEU A 1 79 ? 4.001 2.905 -10.135 1.00 90.75 79 LEU A O 1
ATOM 612 N N . HIS A 1 80 ? 2.707 3.251 -8.341 1.00 91.38 80 HIS A N 1
ATOM 613 C CA . HIS A 1 80 ? 1.685 3.978 -9.098 1.00 91.38 80 HIS A CA 1
ATOM 614 C C . HIS A 1 80 ? 2.224 5.271 -9.707 1.00 91.38 80 HIS A C 1
ATOM 616 O O . HIS A 1 80 ? 1.826 5.662 -10.807 1.00 91.38 80 HIS A O 1
ATOM 622 N N . SER A 1 81 ? 3.135 5.949 -9.012 1.00 89.44 81 SER A N 1
ATOM 623 C CA . SER A 1 81 ? 3.826 7.102 -9.568 1.00 89.44 81 SER A CA 1
ATOM 624 C C . SER A 1 81 ? 4.775 6.705 -10.699 1.00 89.44 81 SER A C 1
ATOM 626 O O . SER A 1 81 ? 4.831 7.432 -11.689 1.00 89.44 81 SER A O 1
ATOM 628 N N . ALA A 1 82 ? 5.505 5.592 -10.583 1.00 87.06 82 ALA A N 1
ATOM 629 C CA . ALA A 1 82 ? 6.353 5.078 -11.659 1.00 87.06 82 ALA A CA 1
ATOM 630 C C . ALA A 1 82 ? 5.513 4.754 -12.904 1.00 87.06 82 ALA A C 1
ATOM 632 O O . ALA A 1 82 ? 5.836 5.219 -13.997 1.00 87.06 82 ALA A O 1
ATOM 633 N N . LEU A 1 83 ? 4.376 4.072 -12.719 1.00 87.75 83 LEU A N 1
ATOM 634 C CA . LEU A 1 83 ? 3.425 3.753 -13.783 1.00 87.75 83 LEU A CA 1
ATOM 635 C C . LEU A 1 83 ? 2.903 5.015 -14.483 1.00 87.75 83 LEU A C 1
ATOM 637 O O . LEU A 1 83 ? 2.896 5.086 -15.710 1.00 87.75 83 LEU A O 1
ATOM 641 N N . ARG A 1 84 ? 2.513 6.042 -13.716 1.00 88.31 84 ARG A N 1
ATOM 642 C CA . ARG A 1 84 ? 2.060 7.333 -14.265 1.00 88.31 84 ARG A CA 1
ATOM 643 C C . ARG A 1 84 ? 3.135 8.026 -15.101 1.00 88.31 84 ARG A C 1
ATOM 645 O O . ARG A 1 84 ? 2.824 8.564 -16.159 1.00 88.31 84 ARG A O 1
ATOM 652 N N . VAL A 1 85 ? 4.387 8.011 -14.641 1.00 85.00 85 VAL A N 1
ATOM 653 C CA . VAL A 1 85 ? 5.510 8.638 -15.354 1.00 85.00 85 VAL A CA 1
ATOM 654 C C . VAL A 1 85 ? 5.766 7.937 -16.690 1.00 85.00 85 VAL A C 1
ATOM 656 O O . VAL A 1 85 ? 5.837 8.615 -17.717 1.00 85.00 85 VAL A O 1
ATOM 659 N N . ILE A 1 86 ? 5.837 6.601 -16.711 1.00 79.38 86 ILE A N 1
ATOM 660 C CA . ILE A 1 86 ? 6.109 5.852 -17.952 1.00 79.38 86 ILE A CA 1
ATOM 661 C C . ILE A 1 86 ? 4.935 5.840 -18.927 1.00 79.38 86 ILE A C 1
ATOM 663 O O . ILE A 1 86 ? 5.142 5.779 -20.134 1.00 79.38 86 ILE A O 1
ATOM 667 N N . SER A 1 87 ? 3.707 5.922 -18.411 1.00 77.25 87 SER A N 1
ATOM 668 C CA . SER A 1 87 ? 2.494 5.948 -19.234 1.00 77.25 87 SER A CA 1
ATOM 669 C C . SER A 1 87 ? 2.231 7.336 -19.822 1.00 77.25 87 SER A C 1
ATOM 671 O O . SER A 1 87 ? 1.314 7.511 -20.621 1.00 77.25 87 SER A O 1
ATOM 673 N N . SER A 1 88 ? 3.019 8.347 -19.436 1.00 77.44 88 SER A N 1
ATOM 674 C CA . SER A 1 88 ? 2.899 9.692 -19.988 1.00 77.44 88 SER A CA 1
ATOM 675 C C . SER A 1 88 ? 3.396 9.749 -21.436 1.00 77.44 88 SER A C 1
ATOM 677 O O . SER A 1 88 ? 4.412 9.152 -21.798 1.00 77.44 88 SER A O 1
ATOM 679 N N . SER A 1 89 ? 2.717 10.538 -22.273 1.00 61.19 89 SER A N 1
ATOM 680 C CA . SER A 1 89 ? 3.013 10.671 -23.708 1.00 61.19 89 SER A CA 1
ATOM 681 C C . SER A 1 89 ? 4.465 11.079 -24.002 1.00 61.19 89 SER A C 1
ATOM 683 O O . SER A 1 89 ? 5.007 10.708 -25.037 1.00 61.19 89 SER A O 1
ATOM 685 N N . ARG A 1 90 ? 5.120 11.797 -23.074 1.00 56.78 90 ARG A N 1
ATOM 686 C CA . ARG A 1 90 ? 6.527 12.221 -23.189 1.00 56.78 90 ARG A CA 1
ATOM 687 C C . ARG A 1 90 ? 7.531 11.077 -23.023 1.00 56.78 90 ARG A C 1
ATOM 689 O O . ARG A 1 90 ? 8.557 11.092 -23.693 1.00 56.78 90 ARG A O 1
ATOM 696 N N . ALA A 1 91 ? 7.249 10.092 -22.169 1.00 58.69 91 ALA A N 1
ATOM 697 C CA . ALA A 1 91 ? 8.112 8.918 -21.994 1.00 58.69 91 ALA A 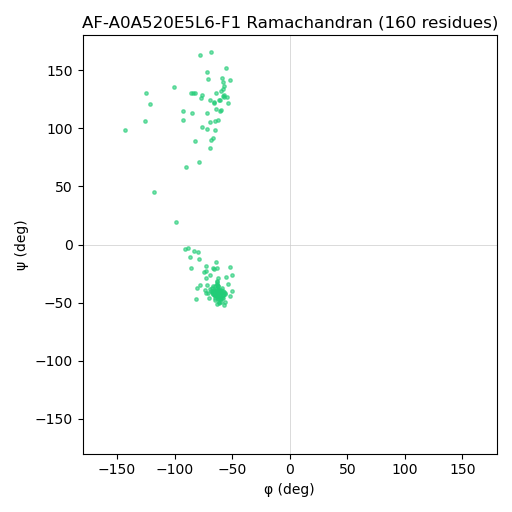CA 1
ATOM 698 C C . ALA A 1 91 ? 8.027 7.949 -23.190 1.00 58.69 91 ALA A C 1
ATOM 700 O O . ALA A 1 91 ? 8.956 7.180 -23.440 1.00 58.69 91 ALA A O 1
ATOM 701 N N . HIS A 1 92 ? 6.922 8.023 -23.939 1.00 60.81 92 HIS A N 1
ATOM 702 C CA . HIS A 1 92 ? 6.659 7.231 -25.139 1.00 60.81 92 HIS A CA 1
ATOM 703 C C . HIS A 1 92 ? 7.404 7.761 -26.375 1.00 60.81 92 HIS A C 1
ATOM 705 O O . HIS A 1 92 ? 7.835 6.983 -27.221 1.00 60.81 92 HIS A O 1
ATOM 711 N N . SER A 1 93 ? 7.557 9.085 -26.482 1.00 62.75 93 SER A N 1
ATOM 712 C CA . SER A 1 93 ? 8.205 9.748 -27.620 1.00 62.75 93 SER A CA 1
ATOM 713 C C . SER A 1 93 ? 9.731 9.845 -27.511 1.00 62.75 93 SER A C 1
ATOM 715 O O . SER A 1 93 ? 10.387 10.045 -28.528 1.00 62.75 93 SER A O 1
ATOM 717 N N . ASP A 1 94 ? 10.299 9.720 -26.305 1.00 64.50 94 ASP A N 1
ATOM 718 C CA . ASP A 1 94 ? 11.747 9.789 -26.067 1.00 64.50 94 ASP A CA 1
ATOM 719 C C . ASP A 1 94 ? 12.192 8.801 -24.962 1.00 64.50 94 ASP A C 1
ATOM 721 O O . ASP A 1 94 ? 12.096 9.101 -23.768 1.00 64.50 94 ASP A O 1
ATOM 725 N N . PRO A 1 95 ? 12.715 7.619 -25.336 1.00 59.22 95 PRO A N 1
ATOM 726 C CA . PRO A 1 95 ? 13.240 6.625 -24.397 1.00 59.22 95 PRO A CA 1
ATOM 727 C C . PRO A 1 95 ? 14.470 7.084 -23.593 1.00 59.22 95 PRO A C 1
ATOM 729 O O . PRO A 1 95 ? 14.810 6.450 -22.596 1.00 59.22 95 PRO A O 1
ATOM 732 N N . HIS A 1 96 ? 15.146 8.167 -24.001 1.00 59.84 96 HIS A N 1
ATOM 733 C CA . HIS A 1 96 ? 16.277 8.757 -23.275 1.00 59.84 96 HIS A CA 1
ATOM 734 C C . HIS A 1 96 ? 15.846 9.839 -22.274 1.00 59.84 96 HIS A C 1
ATOM 736 O O . HIS A 1 96 ? 16.678 10.344 -21.509 1.00 59.84 96 HIS A O 1
ATOM 742 N N . ALA A 1 97 ? 14.553 10.170 -22.232 1.00 66.00 97 ALA A N 1
ATOM 743 C CA . ALA A 1 97 ? 14.007 11.150 -21.311 1.00 66.00 97 ALA A CA 1
ATOM 744 C C . ALA A 1 97 ? 14.280 10.759 -19.849 1.00 66.00 97 ALA A C 1
ATOM 746 O O . ALA A 1 97 ? 14.197 9.591 -19.454 1.00 66.00 97 ALA A O 1
ATOM 747 N N . SER A 1 98 ? 14.546 11.762 -19.006 1.00 75.19 98 SER A N 1
ATOM 748 C CA . SER A 1 98 ? 14.723 11.603 -17.552 1.00 75.19 98 SER A CA 1
ATOM 749 C C . SER A 1 98 ? 13.592 10.809 -16.887 1.00 7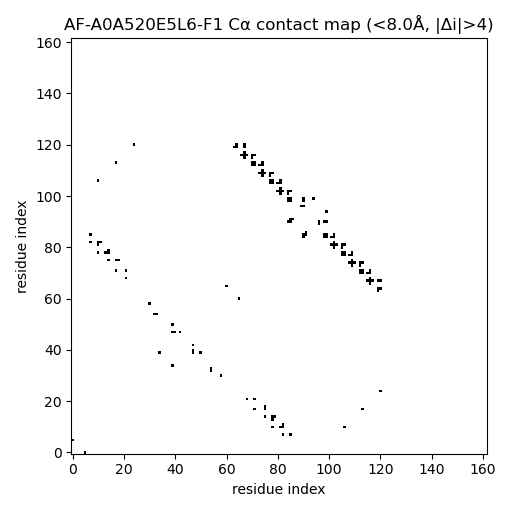5.19 98 SER A C 1
ATOM 751 O O . SER A 1 98 ? 13.840 10.117 -15.906 1.00 75.19 98 SER A O 1
ATOM 753 N N . ALA A 1 99 ? 12.395 10.818 -17.483 1.00 75.94 99 ALA A N 1
ATOM 754 C CA . ALA A 1 99 ? 11.223 10.062 -17.056 1.00 75.94 99 ALA A CA 1
ATOM 755 C C . ALA A 1 99 ? 11.496 8.563 -16.819 1.00 75.94 99 ALA A C 1
ATOM 757 O O . ALA A 1 99 ? 11.012 8.008 -15.835 1.00 75.94 99 ALA A O 1
ATOM 758 N N . TRP A 1 100 ? 12.301 7.906 -17.662 1.00 77.38 100 TRP A N 1
ATOM 759 C CA . TRP A 1 100 ? 12.639 6.487 -17.475 1.00 77.38 100 TRP A CA 1
ATOM 760 C C . TRP A 1 100 ? 13.532 6.251 -16.256 1.00 77.38 100 TRP A C 1
ATOM 762 O O . TRP A 1 100 ? 13.343 5.281 -15.516 1.00 77.38 100 TRP A O 1
ATOM 772 N N . ARG A 1 101 ? 14.479 7.163 -16.007 1.00 81.75 101 ARG A N 1
ATOM 773 C CA . ARG A 1 101 ? 15.325 7.132 -14.807 1.00 81.75 101 ARG A CA 1
ATOM 774 C C . ARG A 1 101 ? 14.497 7.393 -13.553 1.00 81.75 101 ARG A C 1
ATOM 776 O O . ARG A 1 101 ? 14.640 6.660 -12.581 1.00 81.75 101 ARG A O 1
ATOM 783 N N . ASP A 1 102 ? 13.583 8.357 -13.609 1.00 84.44 102 ASP A N 1
ATOM 784 C CA . ASP A 1 102 ? 12.703 8.705 -12.492 1.00 84.44 102 ASP A CA 1
ATOM 785 C C . ASP A 1 102 ? 11.741 7.560 -12.147 1.00 84.44 102 ASP A C 1
ATOM 787 O O . ASP A 1 102 ? 11.567 7.224 -10.975 1.00 84.44 102 ASP A O 1
ATOM 791 N N . ALA A 1 103 ? 11.143 6.915 -13.153 1.00 84.62 103 ALA A N 1
ATOM 792 C CA . ALA A 1 103 ? 10.292 5.747 -12.948 1.00 84.62 103 ALA A CA 1
ATOM 793 C C . ALA A 1 103 ? 11.071 4.569 -12.349 1.00 84.62 103 ALA A C 1
ATOM 795 O O . ALA A 1 103 ? 10.607 3.943 -11.397 1.00 84.62 103 ALA A O 1
ATOM 796 N N . THR A 1 104 ? 12.285 4.319 -12.848 1.00 85.31 104 THR A N 1
ATOM 797 C CA . THR A 1 104 ? 13.161 3.264 -12.320 1.00 85.31 104 THR A CA 1
ATOM 798 C C . THR A 1 104 ? 13.550 3.536 -10.869 1.00 85.31 104 THR A C 1
ATOM 800 O O . THR A 1 104 ? 13.480 2.631 -10.043 1.00 85.31 104 THR A O 1
ATOM 803 N N . ALA A 1 105 ? 13.900 4.779 -10.528 1.00 88.06 105 ALA A N 1
ATOM 804 C CA . ALA A 1 105 ? 14.228 5.166 -9.158 1.00 88.06 105 ALA A CA 1
ATOM 805 C C . ALA A 1 105 ? 13.036 4.974 -8.206 1.00 88.06 105 ALA A C 1
ATOM 807 O O . ALA A 1 105 ? 13.199 4.450 -7.107 1.00 88.06 105 ALA A O 1
ATOM 808 N N . ARG A 1 106 ? 11.821 5.324 -8.646 1.00 88.44 106 ARG A N 1
ATOM 809 C CA . ARG A 1 106 ? 10.587 5.108 -7.870 1.00 88.44 106 ARG A CA 1
ATOM 810 C C . ARG A 1 106 ? 10.266 3.625 -7.683 1.00 88.44 106 ARG A C 1
ATOM 812 O O . ARG A 1 106 ? 9.866 3.227 -6.594 1.00 88.44 106 ARG A O 1
ATOM 819 N N . ALA A 1 107 ? 10.474 2.804 -8.711 1.00 86.75 107 ALA A N 1
ATOM 820 C CA . ALA A 1 107 ? 10.316 1.355 -8.604 1.00 86.75 107 ALA A CA 1
ATOM 821 C C . ALA A 1 107 ? 11.356 0.730 -7.654 1.00 86.75 107 ALA A C 1
ATOM 823 O O . ALA A 1 107 ? 11.018 -0.143 -6.854 1.00 86.75 107 ALA A O 1
ATOM 824 N N . ALA A 1 108 ? 12.603 1.208 -7.687 1.00 86.88 108 ALA A N 1
ATOM 825 C CA . ALA A 1 108 ? 13.649 0.778 -6.763 1.00 86.88 108 ALA A CA 1
ATOM 826 C C . ALA A 1 108 ? 13.325 1.161 -5.309 1.00 86.88 108 ALA A C 1
ATOM 828 O O . ALA A 1 108 ? 13.472 0.334 -4.410 1.00 86.88 108 ALA A O 1
ATOM 829 N N . GLU A 1 109 ? 12.818 2.375 -5.079 1.00 91.25 109 GLU A N 1
ATOM 830 C CA . GLU A 1 109 ? 12.387 2.807 -3.747 1.00 91.25 109 GLU A CA 1
ATOM 831 C C . GLU A 1 109 ? 11.204 1.978 -3.236 1.00 91.25 109 GLU A C 1
ATOM 833 O O . GLU A 1 109 ? 11.208 1.541 -2.086 1.00 91.25 109 GLU A O 1
ATOM 838 N N . ALA A 1 110 ? 10.234 1.663 -4.101 1.00 87.31 110 ALA A N 1
ATOM 839 C CA . ALA A 1 110 ? 9.148 0.756 -3.746 1.00 87.31 110 ALA A CA 1
ATOM 840 C C . ALA A 1 110 ? 9.665 -0.625 -3.317 1.00 87.31 110 ALA A C 1
ATOM 842 O O . ALA A 1 110 ? 9.222 -1.162 -2.303 1.00 87.31 110 ALA A O 1
ATOM 843 N N . SER A 1 111 ? 10.643 -1.178 -4.043 1.00 85.94 111 SER A N 1
ATOM 844 C CA . SER A 1 111 ? 11.289 -2.442 -3.673 1.00 85.94 111 SER A CA 1
ATOM 845 C C . SER A 1 111 ? 11.979 -2.351 -2.310 1.00 85.94 111 SER A C 1
ATOM 847 O O . SER A 1 111 ? 11.829 -3.255 -1.490 1.00 85.94 111 SER A O 1
ATOM 849 N N . ARG A 1 112 ? 12.720 -1.268 -2.046 1.00 93.00 112 ARG A N 1
ATOM 850 C CA . ARG A 1 112 ? 13.406 -1.053 -0.764 1.00 93.00 112 ARG A CA 1
ATOM 851 C C . ARG A 1 112 ? 12.409 -0.995 0.398 1.00 93.00 112 ARG A C 1
ATOM 853 O O . ARG A 1 112 ? 12.599 -1.667 1.406 1.00 93.00 112 ARG A O 1
ATOM 860 N N . LEU A 1 113 ? 11.328 -0.232 0.244 1.00 86.75 113 LEU A N 1
ATOM 861 C CA . LEU A 1 113 ? 10.272 -0.098 1.252 1.00 86.75 113 LEU A CA 1
ATOM 862 C C . LEU A 1 113 ? 9.541 -1.424 1.508 1.00 86.75 113 LEU A C 1
ATOM 864 O O . LEU A 1 113 ? 9.290 -1.775 2.661 1.00 86.75 113 LEU A O 1
ATOM 868 N N . ALA A 1 114 ? 9.247 -2.185 0.451 1.00 85.19 114 ALA A N 1
ATOM 869 C CA . ALA A 1 114 ? 8.634 -3.505 0.565 1.00 85.19 114 ALA A CA 1
ATOM 870 C C . ALA A 1 114 ? 9.530 -4.499 1.325 1.00 85.19 114 ALA A C 1
ATOM 872 O O . ALA A 1 114 ? 9.030 -5.274 2.139 1.00 85.19 114 ALA A O 1
ATOM 873 N N . GLN A 1 115 ? 10.850 -4.452 1.108 1.00 85.31 115 GLN A N 1
ATOM 874 C CA . GLN A 1 115 ? 11.819 -5.272 1.844 1.00 85.31 115 GLN A CA 1
ATOM 875 C C . GLN A 1 115 ? 11.861 -4.904 3.331 1.00 85.31 115 GLN A C 1
ATOM 877 O O . GLN A 1 115 ? 11.750 -5.793 4.171 1.00 85.31 115 GLN A O 1
ATOM 882 N N . CYS A 1 116 ? 11.915 -3.609 3.666 1.00 86.00 116 CYS A N 1
ATOM 883 C CA . CYS A 1 116 ? 11.845 -3.160 5.061 1.00 86.00 116 CYS A CA 1
ATOM 884 C C . CYS A 1 116 ? 10.569 -3.660 5.757 1.00 86.00 116 CYS A C 1
ATOM 886 O O . CYS A 1 116 ? 10.621 -4.133 6.891 1.00 86.00 116 CYS A O 1
ATOM 888 N N . ALA A 1 117 ? 9.423 -3.600 5.074 1.00 85.81 117 ALA A N 1
ATOM 889 C CA . ALA A 1 117 ? 8.172 -4.118 5.618 1.00 85.81 117 ALA A CA 1
ATOM 890 C C . ALA A 1 117 ? 8.207 -5.643 5.815 1.00 85.81 117 ALA A C 1
ATOM 892 O O . ALA A 1 117 ? 7.760 -6.141 6.848 1.00 85.81 117 ALA A O 1
ATOM 893 N N . ALA A 1 118 ? 8.763 -6.386 4.854 1.00 83.94 118 ALA A N 1
ATOM 894 C CA . ALA A 1 118 ? 8.886 -7.839 4.934 1.00 83.94 118 ALA A CA 1
ATOM 895 C C . ALA A 1 118 ? 9.769 -8.293 6.109 1.00 83.94 118 ALA A C 1
ATOM 897 O O . ALA A 1 118 ? 9.429 -9.262 6.785 1.00 83.94 118 ALA A O 1
ATOM 898 N N . GLU A 1 119 ? 10.860 -7.582 6.401 1.00 85.50 119 GLU A N 1
ATOM 899 C CA . GLU A 1 119 ? 11.736 -7.879 7.544 1.00 85.50 119 GLU A CA 1
ATOM 900 C C . GLU A 1 119 ? 11.039 -7.723 8.899 1.00 85.50 119 GLU A C 1
ATOM 902 O O . 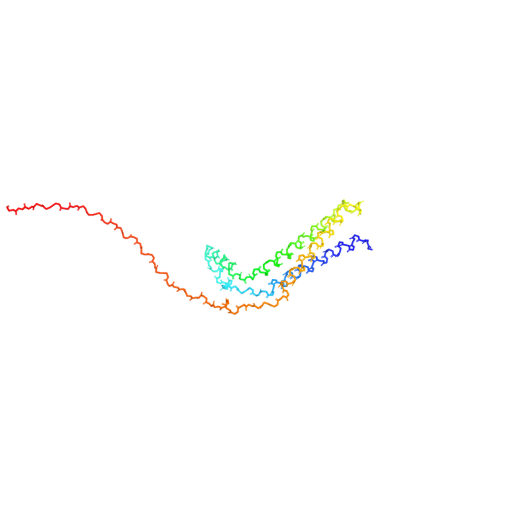GLU A 1 119 ? 11.372 -8.429 9.852 1.00 85.50 119 GLU A O 1
ATOM 907 N N . VAL A 1 120 ? 10.092 -6.792 9.001 1.00 79.94 120 VAL A N 1
ATOM 908 C CA . VAL A 1 120 ? 9.324 -6.558 10.227 1.00 79.94 120 VAL A CA 1
ATOM 909 C C . VAL A 1 120 ? 8.189 -7.572 10.350 1.00 79.94 120 VAL A C 1
ATOM 911 O O . VAL A 1 120 ? 8.041 -8.198 11.396 1.00 79.94 120 VAL A O 1
ATOM 914 N N . LEU A 1 121 ? 7.431 -7.786 9.272 1.00 76.00 121 LEU A N 1
ATOM 915 C CA . LEU A 1 121 ? 6.265 -8.676 9.254 1.00 76.00 121 LEU A CA 1
ATOM 916 C C . LEU A 1 121 ? 6.636 -10.170 9.249 1.00 76.00 121 LEU A C 1
ATOM 918 O O . LEU A 1 121 ? 5.829 -11.005 9.646 1.00 76.00 121 LEU A O 1
ATOM 922 N N . GLY A 1 122 ? 7.841 -10.524 8.791 1.00 67.56 122 GLY A N 1
ATOM 923 C CA . GLY A 1 122 ? 8.342 -11.901 8.743 1.00 67.56 122 GLY A CA 1
ATOM 924 C C . GLY A 1 122 ? 8.947 -12.413 10.055 1.00 67.56 122 GLY A C 1
ATOM 925 O O . GLY A 1 122 ? 9.303 -13.589 10.139 1.00 67.56 122 GLY A O 1
ATOM 926 N N . LYS A 1 123 ? 9.087 -11.563 11.082 1.00 58.34 123 LYS A N 1
ATOM 927 C CA . LYS A 1 123 ? 9.604 -11.969 12.395 1.00 58.34 123 LYS A CA 1
ATOM 928 C C . LYS A 1 123 ? 8.463 -12.510 13.267 1.00 58.34 123 LYS A C 1
ATOM 930 O O . LYS A 1 123 ? 7.447 -11.832 13.407 1.00 58.34 123 LYS A O 1
ATOM 935 N N . PRO A 1 124 ? 8.608 -13.690 13.90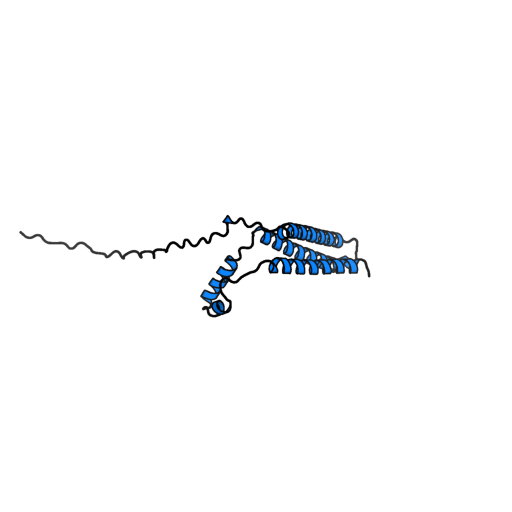2 1.00 44.69 124 PRO A N 1
ATOM 936 C CA . PRO A 1 124 ? 7.637 -14.143 14.890 1.00 44.69 124 PRO A CA 1
ATOM 937 C C . PRO A 1 124 ? 7.598 -13.145 16.050 1.00 44.69 124 PRO A C 1
ATOM 939 O O . PRO A 1 124 ? 8.629 -12.846 16.657 1.00 44.69 124 PRO A O 1
ATOM 942 N N . GLN A 1 125 ? 6.409 -12.620 16.354 1.00 50.44 125 GLN A N 1
ATOM 943 C CA . GLN A 1 125 ? 6.224 -11.739 17.500 1.00 50.44 125 GLN A CA 1
ATOM 944 C C . GLN A 1 125 ? 6.483 -12.518 18.791 1.00 50.44 125 GLN A C 1
ATOM 946 O O . GLN A 1 125 ? 5.659 -13.318 19.233 1.00 50.44 125 GLN A O 1
ATOM 951 N N . VAL A 1 126 ? 7.617 -12.253 19.434 1.00 39.84 126 VAL A N 1
ATOM 952 C CA . VAL A 1 126 ? 7.786 -12.569 20.851 1.00 39.84 126 VAL A CA 1
ATOM 953 C C . VAL A 1 126 ? 7.142 -11.423 21.619 1.00 39.84 126 VAL A C 1
ATOM 955 O O . VAL A 1 126 ? 7.787 -10.421 21.918 1.00 39.84 126 VAL A O 1
ATOM 958 N N . LEU A 1 127 ? 5.843 -11.541 21.900 1.00 40.06 127 LEU A N 1
ATOM 959 C CA . LEU A 1 127 ? 5.199 -10.665 22.873 1.00 40.06 127 LEU A CA 1
ATOM 960 C C . LEU A 1 127 ? 5.905 -10.879 24.222 1.00 40.06 127 LEU A C 1
ATOM 962 O O . LEU A 1 127 ? 5.957 -12.019 24.698 1.00 40.06 127 LEU A O 1
ATOM 966 N N . PRO A 1 128 ? 6.446 -9.835 24.876 1.00 38.22 128 PRO A N 1
ATOM 967 C CA . PRO A 1 128 ? 6.857 -9.967 26.260 1.00 38.22 128 PRO A CA 1
ATOM 968 C C . PRO A 1 128 ? 5.605 -10.337 27.058 1.00 38.22 128 PRO A C 1
ATOM 970 O O . PRO A 1 128 ? 4.669 -9.546 27.157 1.00 38.22 128 PRO A O 1
ATOM 973 N N . VAL A 1 129 ? 5.582 -11.538 27.643 1.00 44.03 129 VAL A N 1
ATOM 974 C CA . VAL A 1 129 ? 4.469 -12.068 28.462 1.00 44.03 129 VAL A CA 1
ATOM 975 C C . VAL A 1 129 ? 4.056 -11.092 29.584 1.00 44.03 129 VAL A C 1
ATOM 977 O O . VAL A 1 129 ? 2.928 -11.125 30.068 1.00 44.03 129 VAL A O 1
ATOM 980 N N . ALA A 1 130 ? 4.932 -10.150 29.946 1.00 46.38 130 ALA A N 1
ATOM 981 C CA . ALA A 1 130 ? 4.661 -9.064 30.881 1.00 46.38 130 ALA A CA 1
ATOM 982 C C . ALA A 1 130 ? 3.571 -8.060 30.433 1.00 46.38 130 ALA A C 1
ATOM 984 O O . ALA A 1 130 ? 3.004 -7.396 31.296 1.00 46.38 130 ALA A O 1
ATOM 985 N N . ALA A 1 131 ? 3.244 -7.957 29.138 1.00 39.69 131 ALA A N 1
ATOM 986 C CA . ALA A 1 131 ? 2.253 -7.002 28.619 1.00 39.69 131 ALA A CA 1
ATOM 987 C C . ALA A 1 131 ? 0.799 -7.526 28.617 1.00 39.69 131 ALA A C 1
ATOM 989 O O . ALA A 1 131 ? -0.118 -6.785 28.279 1.00 39.69 131 ALA A O 1
ATOM 990 N N . LEU A 1 132 ? 0.571 -8.787 29.012 1.00 37.22 132 LEU A N 1
ATOM 991 C CA . LEU A 1 132 ? -0.761 -9.409 29.096 1.00 37.22 132 LEU A CA 1
ATOM 992 C C . LEU A 1 132 ? -1.336 -9.421 30.521 1.00 37.22 132 LEU A C 1
ATOM 994 O O . LEU A 1 132 ? -2.242 -10.200 30.819 1.00 37.22 132 LEU A O 1
ATOM 998 N N . ARG A 1 133 ? -0.834 -8.572 31.427 1.00 38.41 133 ARG A N 1
ATOM 999 C CA . ARG A 1 133 ? -1.540 -8.357 32.693 1.00 38.41 133 ARG A CA 1
ATOM 1000 C C . ARG A 1 133 ? -2.835 -7.600 32.392 1.00 38.41 133 ARG A C 1
ATOM 1002 O O . ARG A 1 133 ? -2.759 -6.522 31.806 1.00 38.41 133 ARG A O 1
ATOM 1009 N N . PRO A 1 134 ? -4.010 -8.111 32.790 1.00 41.06 134 PRO A N 1
ATOM 1010 C CA . PRO A 1 134 ? -5.200 -7.284 32.819 1.00 41.06 134 PRO A CA 1
ATOM 1011 C C . PRO A 1 134 ? -4.958 -6.205 33.879 1.00 41.06 134 PRO A C 1
ATOM 1013 O O . PRO A 1 134 ? -5.091 -6.463 35.073 1.00 41.06 134 PRO A O 1
ATOM 1016 N N . GLU A 1 135 ? -4.554 -5.002 33.469 1.00 43.47 135 GLU A N 1
ATOM 1017 C CA . GLU A 1 135 ? -4.688 -3.824 34.324 1.00 43.47 135 GLU A CA 1
ATOM 1018 C C . GLU A 1 135 ? -6.177 -3.504 34.445 1.00 43.47 135 GLU A C 1
ATOM 1020 O O . GLU A 1 135 ? -6.757 -2.714 33.706 1.00 43.47 135 GLU A O 1
ATOM 1025 N N . GLY A 1 136 ? -6.807 -4.220 35.368 1.00 40.69 136 GLY A N 1
ATOM 1026 C CA . GLY A 1 136 ? -8.159 -4.008 35.845 1.00 40.69 136 GLY A CA 1
ATOM 1027 C C . GLY A 1 136 ? -8.141 -3.674 37.327 1.00 40.69 136 GLY A C 1
ATOM 1028 O O . GLY A 1 136 ? -8.932 -4.231 38.075 1.00 40.69 136 GLY A O 1
ATOM 1029 N N . ASP A 1 137 ? -7.246 -2.785 37.760 1.00 38.16 137 ASP A N 1
ATOM 1030 C CA . ASP A 1 137 ? -7.354 -2.136 39.069 1.00 38.16 137 ASP A CA 1
ATOM 1031 C C . ASP A 1 137 ? -8.170 -0.846 38.884 1.00 38.16 137 ASP A C 1
ATOM 1033 O O . ASP A 1 137 ? -7.680 0.282 38.967 1.00 38.16 137 ASP A O 1
ATOM 1037 N N . ILE A 1 138 ? -9.455 -1.022 38.553 1.00 47.44 138 ILE A N 1
ATOM 1038 C CA . ILE A 1 138 ? -10.432 0.067 38.569 1.00 47.44 138 ILE A CA 1
ATOM 1039 C C . ILE A 1 138 ? -10.625 0.436 40.039 1.00 47.44 138 ILE A C 1
ATOM 1041 O O . ILE A 1 138 ? -11.481 -0.112 40.735 1.00 47.44 138 ILE A O 1
ATOM 1045 N N . ARG A 1 139 ? -9.817 1.373 40.542 1.00 40.22 139 ARG A N 1
ATOM 1046 C CA . ARG A 1 139 ? -10.141 2.047 41.800 1.00 40.22 139 ARG A CA 1
ATOM 1047 C C . ARG A 1 139 ? -11.507 2.712 41.618 1.00 40.22 139 ARG A C 1
ATOM 1049 O O . ARG A 1 139 ? -11.668 3.468 40.658 1.00 40.22 139 ARG A O 1
ATOM 1056 N N . PRO A 1 140 ? -12.485 2.484 42.511 1.00 36.00 140 PRO A N 1
ATOM 1057 C CA . PRO A 1 140 ? -13.740 3.210 42.442 1.00 36.00 140 PRO A CA 1
ATOM 1058 C C . PRO A 1 140 ? -13.434 4.702 42.573 1.00 36.00 140 PRO A C 1
ATOM 1060 O O . PRO A 1 140 ? -12.917 5.164 43.595 1.00 36.00 140 PRO A O 1
ATOM 1063 N N . VAL A 1 141 ? -13.726 5.457 41.514 1.00 46.56 141 VAL A N 1
ATOM 1064 C CA . VAL A 1 141 ? -13.712 6.916 41.546 1.00 46.56 141 VAL A CA 1
ATOM 1065 C C . VAL A 1 141 ? -14.772 7.325 42.564 1.00 46.56 141 VAL A C 1
ATOM 1067 O O . VAL A 1 141 ? -15.969 7.173 42.321 1.00 46.56 141 VAL A O 1
ATOM 1070 N N . ARG A 1 142 ? -14.347 7.799 43.743 1.00 39.12 142 ARG A N 1
ATOM 1071 C CA . ARG A 1 142 ? -15.264 8.453 44.683 1.00 39.12 142 ARG A CA 1
ATOM 1072 C C . ARG A 1 142 ? -15.909 9.629 43.944 1.00 39.12 142 ARG A C 1
ATOM 1074 O O . ARG A 1 142 ? -15.163 10.434 43.381 1.00 39.12 142 ARG A O 1
ATOM 1081 N N . PRO A 1 143 ? -17.245 9.761 43.942 1.00 37.44 143 PRO A N 1
ATOM 1082 C CA . PRO A 1 143 ? -17.874 10.925 43.344 1.00 37.44 143 PRO A CA 1
ATOM 1083 C C . PRO A 1 143 ? -17.367 12.178 44.062 1.00 37.44 143 PRO A C 1
ATOM 1085 O O . PRO A 1 143 ? -17.287 12.216 45.294 1.00 37.44 143 PRO A O 1
ATOM 1088 N N . ALA A 1 144 ? -16.968 13.175 43.271 1.00 40.12 144 ALA A N 1
ATOM 1089 C CA . ALA A 1 144 ? -16.521 14.468 43.760 1.00 40.12 144 ALA A CA 1
ATOM 1090 C C . ALA A 1 144 ? -17.596 15.059 44.682 1.00 40.12 144 ALA A C 1
ATOM 1092 O O . ALA A 1 144 ? -18.747 15.225 44.278 1.00 40.12 144 ALA A O 1
ATOM 1093 N N . GLN A 1 145 ? -17.233 15.354 45.931 1.00 40.41 145 GLN A N 1
ATOM 1094 C CA . GLN A 1 145 ? -18.109 16.103 46.825 1.00 40.41 145 GLN A CA 1
ATOM 1095 C C . GLN A 1 145 ? -18.300 17.502 46.236 1.00 40.41 145 GLN A C 1
ATOM 1097 O O . GLN A 1 145 ? -17.339 18.256 46.080 1.00 40.41 145 GLN A O 1
ATOM 1102 N N . ALA A 1 146 ? -19.543 17.825 45.882 1.00 40.72 146 ALA A N 1
ATOM 1103 C CA . ALA A 1 146 ? -19.934 19.171 45.496 1.00 40.72 146 ALA A CA 1
ATOM 1104 C C . ALA A 1 146 ? -19.619 20.151 46.645 1.00 40.72 146 ALA A C 1
ATOM 1106 O O . ALA A 1 146 ? -19.837 19.807 47.811 1.00 40.72 146 ALA A O 1
ATOM 1107 N N . PRO A 1 147 ? -19.110 21.362 46.359 1.00 40.41 147 PRO A N 1
ATOM 1108 C CA . PRO A 1 147 ? -18.849 22.344 47.400 1.00 40.41 147 PRO A CA 1
ATOM 1109 C C . PRO A 1 147 ? -20.173 22.793 48.031 1.00 40.41 147 PRO A C 1
ATOM 1111 O O . PRO A 1 147 ? -21.069 23.287 47.346 1.00 40.41 147 PRO A O 1
ATOM 1114 N N . LEU A 1 148 ? -20.286 22.607 49.348 1.00 43.38 148 LEU A N 1
ATOM 1115 C CA . LEU A 1 148 ? -21.385 23.115 50.166 1.00 43.38 148 LEU A CA 1
ATOM 1116 C C . LEU A 1 148 ? -21.485 24.639 50.009 1.00 43.38 148 LEU A C 1
ATOM 1118 O O . LEU A 1 148 ? -20.505 25.365 50.197 1.00 43.38 148 LEU A O 1
ATOM 1122 N N . ALA A 1 149 ? -22.683 25.107 49.664 1.00 41.41 149 ALA A N 1
ATOM 1123 C CA . ALA A 1 149 ? -23.032 26.518 49.635 1.00 41.41 149 ALA A CA 1
ATOM 1124 C C . ALA A 1 149 ? -22.722 27.163 50.996 1.00 41.41 149 ALA A C 1
ATOM 1126 O O . ALA A 1 149 ? -23.153 26.678 52.041 1.00 41.41 149 ALA A O 1
ATOM 1127 N N . ARG A 1 150 ? -21.956 28.259 50.989 1.00 43.28 150 ARG A N 1
ATOM 1128 C CA . ARG A 1 150 ? -21.748 29.094 52.176 1.00 43.28 150 ARG A CA 1
ATOM 1129 C C . ARG A 1 150 ? -23.057 29.810 52.497 1.00 43.28 150 ARG A C 1
ATOM 1131 O O . ARG A 1 150 ? -23.409 30.769 51.815 1.00 43.28 150 ARG A O 1
ATOM 1138 N N . GLU A 1 151 ? -23.752 29.367 53.537 1.00 43.12 151 GLU A N 1
ATOM 1139 C CA . GLU A 1 151 ? -24.838 30.142 54.128 1.00 43.12 151 GLU A CA 1
ATOM 1140 C C . GLU A 1 151 ? -24.273 31.425 54.753 1.00 43.12 151 GLU A C 1
ATOM 1142 O O . GLU A 1 151 ? -23.360 31.417 55.581 1.00 43.12 151 GLU A O 1
ATOM 1147 N N . HIS A 1 152 ? -24.803 32.553 54.290 1.00 45.41 152 HIS A N 1
ATOM 1148 C CA . HIS A 1 152 ? -24.651 33.866 54.896 1.00 45.41 152 HIS A CA 1
ATOM 1149 C C . HIS A 1 152 ? -25.475 33.913 56.186 1.00 45.41 152 HIS A C 1
ATOM 1151 O O . HIS A 1 152 ? -26.702 33.942 56.133 1.00 45.41 152 HIS A O 1
ATOM 1157 N N . THR A 1 153 ? -24.819 34.011 57.339 1.00 40.44 153 THR A N 1
ATOM 1158 C CA . THR A 1 153 ? -25.468 34.449 58.582 1.00 40.44 153 THR A CA 1
ATOM 1159 C C . THR A 1 153 ? -24.693 35.625 59.158 1.00 40.44 153 THR A C 1
ATOM 1161 O O . THR A 1 153 ? -23.581 35.466 59.661 1.00 40.44 153 THR A O 1
ATOM 1164 N N . GLY A 1 154 ? -25.273 36.821 59.027 1.00 43.94 154 GLY A N 1
ATOM 1165 C CA . GLY A 1 154 ? -24.802 38.040 59.680 1.00 43.94 154 GLY A CA 1
ATOM 1166 C C . GLY A 1 154 ? -24.991 37.996 61.206 1.00 43.94 154 GLY A C 1
ATOM 1167 O O . GLY A 1 154 ? -25.710 37.134 61.718 1.00 43.94 154 GLY A O 1
ATOM 1168 N N . PRO A 1 155 ? -24.348 38.905 61.956 1.00 46.38 155 PRO A N 1
ATOM 1169 C CA . PRO A 1 155 ? -24.405 38.898 63.411 1.00 46.38 155 PRO A CA 1
ATOM 1170 C C . PRO A 1 155 ? -25.736 39.464 63.928 1.00 46.38 155 PRO A C 1
ATOM 1172 O O . PRO A 1 155 ? -26.123 40.584 63.602 1.00 46.38 155 PRO A O 1
ATOM 1175 N N . VAL A 1 156 ? -26.419 38.691 64.777 1.00 51.00 156 VAL A N 1
ATOM 1176 C CA . VAL A 1 156 ? -27.577 39.139 65.563 1.00 51.00 156 VAL A CA 1
ATOM 1177 C C . VAL A 1 156 ? -27.071 39.808 66.843 1.00 51.00 156 VAL A C 1
ATOM 1179 O O . VAL A 1 156 ? -26.502 39.153 67.716 1.00 51.00 156 VAL A O 1
ATOM 1182 N N . SER A 1 157 ? -27.287 41.118 66.957 1.00 47.97 157 SER A N 1
ATOM 1183 C CA . SER A 1 157 ? -27.056 41.901 68.175 1.00 47.97 157 SER A CA 1
ATOM 1184 C C . SER A 1 157 ? -27.986 41.454 69.312 1.00 47.97 157 SER A C 1
ATOM 1186 O O . SER A 1 157 ? -29.201 41.388 69.134 1.00 47.97 157 SER A O 1
ATOM 1188 N N . ARG A 1 158 ? -27.430 41.198 70.503 1.00 52.09 158 ARG A N 1
ATOM 1189 C CA . ARG A 1 158 ? -28.177 41.050 71.769 1.00 52.09 158 ARG A CA 1
ATOM 1190 C C . ARG A 1 158 ? -28.080 42.347 72.585 1.00 52.09 158 ARG A C 1
ATOM 1192 O O . ARG A 1 158 ? -26.964 42.836 72.746 1.00 52.09 158 ARG A O 1
ATOM 1199 N N . PRO A 1 159 ? -29.170 42.865 73.177 1.00 53.78 159 PRO A N 1
ATOM 1200 C CA . PRO A 1 159 ? -29.067 43.817 74.275 1.00 53.78 159 PRO A CA 1
ATOM 1201 C C . PRO A 1 159 ? -28.883 43.069 75.607 1.00 53.78 159 PRO A C 1
ATOM 1203 O O . PRO A 1 159 ? -29.623 42.133 75.912 1.00 53.78 159 PRO A O 1
ATOM 1206 N N . MET A 1 160 ? -27.881 43.477 76.391 1.00 41.44 160 MET A N 1
ATOM 1207 C CA . MET A 1 160 ? -27.766 43.132 77.810 1.00 41.44 160 MET A CA 1
ATOM 1208 C C . MET A 1 160 ? -28.641 44.083 78.625 1.00 41.44 160 MET A C 1
ATOM 1210 O O . MET A 1 160 ? -28.538 45.296 78.461 1.00 41.44 160 MET A O 1
ATOM 1214 N N . GLY A 1 161 ? -29.467 43.529 79.508 1.00 46.16 161 GLY A N 1
ATOM 1215 C CA . GLY A 1 161 ? -30.107 44.260 80.594 1.00 46.16 161 GLY A CA 1
ATOM 1216 C C . GLY A 1 161 ? -29.708 43.636 81.924 1.00 46.16 161 GLY A C 1
ATOM 1217 O O . GLY A 1 161 ? -29.937 42.442 82.111 1.00 46.16 161 GLY A O 1
ATOM 1218 N N . LEU A 1 162 ? -29.093 44.447 82.785 1.00 39.25 162 LEU A N 1
ATOM 1219 C CA . LEU A 1 162 ? -29.326 44.589 84.225 1.00 39.25 162 LEU A CA 1
ATOM 1220 C C . LEU A 1 162 ? -28.798 45.970 84.633 1.00 39.25 162 LEU A C 1
ATOM 1222 O O . LEU A 1 162 ? -27.681 46.313 84.184 1.00 39.25 162 LEU A O 1
#